Protein AF-A0AAE4Q6X5-F1 (afdb_monomer)

Foldseek 3Di:
DALQVVCQVPDDAQAPEAEAEALCDDCGDPVNVVVNHHHHNYYHYHYDLVSVLVVLCVVCVVPPVVSVQCNVCVVVVPVVSNPD

Structure (mmCIF, N/CA/C/O backbone):
data_AF-A0AAE4Q6X5-F1
#
_entry.id   AF-A0AAE4Q6X5-F1
#
loop_
_atom_site.group_PDB
_atom_site.id
_atom_site.type_symbol
_atom_site.label_atom_id
_atom_site.label_alt_id
_atom_site.label_comp_id
_atom_site.label_asym_id
_atom_site.label_entity_id
_atom_site.label_seq_id
_atom_site.pdbx_PDB_ins_code
_atom_site.Cartn_x
_atom_site.Cartn_y
_atom_site.Cartn_z
_atom_site.occupancy
_atom_site.B_iso_or_equiv
_atom_site.auth_seq_id
_atom_site.auth_comp_id
_atom_site.auth_asym_id
_atom_site.auth_atom_id
_atom_site.pdbx_PDB_model_num
ATOM 1 N N . GLN A 1 1 ? 0.389 -8.375 27.940 1.00 70.50 1 GLN A N 1
ATOM 2 C CA . GLN A 1 1 ? -0.515 -7.557 27.111 1.00 70.50 1 GLN A CA 1
ATOM 3 C C . GLN A 1 1 ? 0.080 -7.508 25.714 1.00 70.50 1 GLN A C 1
ATOM 5 O O . GLN A 1 1 ? 1.274 -7.242 25.604 1.00 70.50 1 GLN A O 1
ATOM 10 N N . THR A 1 2 ? -0.680 -7.871 24.681 1.00 87.50 2 THR A N 1
ATOM 11 C CA . THR A 1 2 ? -0.236 -7.750 23.282 1.00 87.50 2 THR A CA 1
ATOM 12 C C . THR A 1 2 ? -0.535 -6.347 22.747 1.00 87.50 2 THR A C 1
ATOM 14 O O . THR A 1 2 ? -1.313 -5.603 23.343 1.00 87.50 2 THR A O 1
ATOM 17 N N . LEU A 1 3 ? 0.069 -5.967 21.617 1.00 86.19 3 LEU A N 1
ATOM 18 C CA . LEU A 1 3 ? -0.247 -4.693 20.962 1.00 86.19 3 LEU A CA 1
ATOM 19 C C . LEU A 1 3 ? -1.720 -4.627 20.514 1.00 86.19 3 LEU A C 1
ATOM 21 O O . LEU A 1 3 ? -2.350 -3.585 20.662 1.00 86.19 3 LEU A O 1
ATOM 25 N N . SER A 1 4 ? -2.281 -5.742 20.034 1.00 86.19 4 SER A N 1
ATOM 26 C CA . SER A 1 4 ? -3.697 -5.823 19.649 1.00 86.19 4 SER A CA 1
ATOM 27 C C . SER A 1 4 ? -4.630 -5.618 20.851 1.00 86.19 4 SER A C 1
ATOM 29 O O . SER A 1 4 ? -5.628 -4.901 20.734 1.00 86.19 4 SER A O 1
ATOM 31 N N . ASP A 1 5 ? -4.269 -6.159 22.025 1.00 87.50 5 ASP A N 1
ATOM 32 C CA . ASP A 1 5 ? -5.022 -5.939 23.270 1.00 87.50 5 ASP A CA 1
ATOM 33 C C . ASP A 1 5 ? -5.016 -4.458 23.656 1.00 87.50 5 ASP A C 1
ATOM 35 O O . ASP A 1 5 ? -6.072 -3.880 23.891 1.00 87.50 5 ASP A O 1
ATOM 39 N N . TYR A 1 6 ? -3.835 -3.829 23.654 1.00 89.81 6 TYR A N 1
ATOM 40 C CA . TYR A 1 6 ? -3.688 -2.405 23.963 1.00 89.81 6 TYR A CA 1
ATOM 41 C C . TYR A 1 6 ? -4.506 -1.537 22.999 1.00 89.81 6 TYR A C 1
ATOM 43 O O . TYR A 1 6 ? -5.254 -0.657 23.423 1.00 89.81 6 TYR A O 1
ATOM 51 N N . LEU A 1 7 ? -4.406 -1.800 21.693 1.00 88.38 7 LEU A N 1
ATOM 52 C CA . LEU A 1 7 ? -5.159 -1.046 20.695 1.00 88.38 7 LEU A CA 1
ATOM 53 C C . LEU A 1 7 ? -6.667 -1.219 20.880 1.00 88.38 7 LEU A C 1
ATOM 55 O O . LEU A 1 7 ? -7.392 -0.237 20.793 1.00 88.38 7 LEU A O 1
ATOM 59 N N . SER A 1 8 ? -7.133 -2.430 21.184 1.00 85.56 8 SER A N 1
ATOM 60 C CA . SER A 1 8 ? -8.555 -2.703 21.421 1.00 85.56 8 SER A CA 1
ATOM 61 C C . SER A 1 8 ? -9.086 -2.090 22.721 1.00 85.56 8 SER A C 1
ATOM 63 O O . SER A 1 8 ? -10.275 -1.793 22.808 1.00 85.56 8 SER A O 1
ATOM 65 N N . GLU A 1 9 ? -8.231 -1.932 23.732 1.00 90.69 9 GLU A N 1
ATOM 66 C CA . GLU A 1 9 ? -8.576 -1.354 25.035 1.00 90.69 9 GLU A CA 1
ATOM 67 C C . GLU A 1 9 ? -8.613 0.180 24.996 1.00 90.69 9 GLU A C 1
ATOM 69 O O . GLU A 1 9 ? -9.484 0.798 25.608 1.00 90.69 9 GLU A O 1
ATOM 74 N N . HIS A 1 10 ? -7.693 0.798 24.252 1.00 90.94 10 HIS A N 1
ATOM 75 C CA . HIS A 1 10 ? -7.515 2.251 24.240 1.00 90.94 10 HIS A CA 1
ATOM 76 C C . HIS A 1 10 ? -8.118 2.954 23.020 1.00 90.94 10 HIS A C 1
ATOM 78 O O . HIS A 1 10 ? -8.343 4.165 23.073 1.00 90.94 10 HIS A O 1
ATOM 84 N N . TYR A 1 11 ? -8.397 2.227 21.936 1.00 89.31 11 TYR A N 1
ATOM 85 C CA . TYR A 1 11 ? -8.933 2.790 20.701 1.00 89.31 11 TYR A CA 1
ATOM 86 C C . TYR A 1 11 ? -10.134 1.986 20.198 1.00 89.31 11 TYR A C 1
ATOM 88 O O . TYR A 1 11 ? -10.055 0.785 19.943 1.00 89.31 11 TYR A O 1
ATOM 96 N N . ASP A 1 12 ? -11.252 2.672 19.968 1.00 89.56 12 ASP A N 1
ATOM 97 C CA . ASP A 1 12 ? -12.387 2.087 19.261 1.00 89.56 12 ASP A CA 1
ATOM 98 C C . ASP A 1 12 ? -12.221 2.283 17.751 1.00 89.56 12 ASP A C 1
ATOM 100 O O . ASP A 1 12 ? -12.590 3.314 17.192 1.00 89.56 12 ASP A O 1
ATOM 104 N N . LEU A 1 13 ? -11.627 1.292 17.086 1.00 91.25 13 LEU A N 1
ATOM 105 C CA . LEU A 1 13 ? -11.389 1.337 15.643 1.00 91.25 13 LEU A CA 1
ATOM 106 C C . LEU A 1 13 ? -12.519 0.682 14.830 1.00 91.25 13 LEU A C 1
ATOM 108 O O . LEU A 1 13 ? -12.402 0.577 13.609 1.00 91.25 13 LEU A O 1
ATOM 112 N N . ARG A 1 14 ? -13.633 0.272 15.458 1.00 91.88 14 ARG A N 1
ATOM 113 C CA . ARG A 1 14 ? -14.706 -0.513 14.809 1.00 91.88 14 ARG A CA 1
ATOM 114 C C . ARG A 1 14 ? -15.368 0.167 13.613 1.00 91.88 14 ARG A C 1
ATOM 116 O O . ARG A 1 14 ? -15.871 -0.541 12.754 1.00 91.88 14 ARG A O 1
ATOM 123 N N . GLU A 1 15 ? -15.322 1.496 13.531 1.00 95.56 15 GLU A N 1
ATOM 124 C CA . GLU A 1 15 ? -15.825 2.285 12.392 1.00 95.56 15 GLU A CA 1
ATOM 125 C C . GLU A 1 15 ? -14.703 2.892 11.529 1.00 95.56 15 GLU A C 1
ATOM 127 O O . GLU A 1 15 ? -14.945 3.691 10.621 1.00 95.56 15 GLU A O 1
ATOM 132 N N . THR A 1 16 ? -13.459 2.486 11.780 1.00 94.81 16 THR A N 1
ATOM 133 C CA . THR A 1 16 ? -12.260 3.041 11.151 1.00 94.81 16 THR A CA 1
ATOM 134 C C . THR A 1 16 ? -11.831 2.217 9.939 1.00 94.81 16 THR A C 1
ATOM 136 O O . THR A 1 16 ? -11.804 0.983 9.968 1.00 94.81 16 THR A O 1
ATOM 139 N N . LEU A 1 17 ? -11.466 2.922 8.864 1.00 96.19 17 LEU A N 1
ATOM 140 C CA . LEU A 1 17 ? -10.689 2.376 7.752 1.00 96.19 17 LEU A CA 1
ATOM 141 C C . LEU A 1 17 ? -9.200 2.524 8.073 1.00 96.19 17 LEU A C 1
ATOM 143 O O . LEU A 1 17 ? -8.715 3.640 8.254 1.00 96.19 17 LEU A O 1
ATOM 147 N N . ILE A 1 18 ? -8.485 1.406 8.112 1.00 94.31 18 ILE A N 1
ATOM 148 C CA . ILE A 1 18 ? -7.038 1.367 8.318 1.00 94.31 18 ILE A CA 1
ATOM 149 C C . ILE A 1 18 ? -6.369 1.150 6.963 1.00 94.31 18 ILE A C 1
ATOM 151 O O . ILE A 1 18 ? -6.644 0.159 6.291 1.00 94.31 18 ILE A O 1
ATOM 155 N N . ILE A 1 19 ? -5.480 2.068 6.581 1.00 95.25 19 ILE A N 1
ATOM 156 C CA . ILE A 1 19 ? -4.683 1.985 5.353 1.00 95.25 19 ILE A CA 1
ATOM 157 C C . ILE A 1 19 ? -3.229 1.748 5.754 1.00 95.25 19 ILE A C 1
ATOM 159 O O . ILE A 1 19 ? -2.589 2.634 6.319 1.00 95.25 19 ILE A O 1
ATOM 163 N N . ALA A 1 20 ? -2.703 0.560 5.463 1.00 93.88 20 ALA A N 1
ATOM 164 C CA . ALA A 1 20 ? -1.287 0.255 5.622 1.00 93.88 20 ALA A CA 1
ATOM 165 C C . ALA A 1 20 ? -0.567 0.407 4.284 1.00 93.88 20 ALA A C 1
ATOM 167 O O . ALA A 1 20 ? -0.941 -0.213 3.289 1.00 93.88 20 ALA A O 1
ATOM 168 N N . ASN A 1 21 ? 0.490 1.215 4.275 1.00 93.75 21 ASN A N 1
ATOM 169 C CA . ASN A 1 21 ? 1.394 1.338 3.143 1.00 93.75 21 ASN A CA 1
ATOM 170 C C . ASN A 1 21 ? 2.738 0.702 3.505 1.00 93.75 21 ASN A C 1
ATOM 172 O O . ASN A 1 21 ? 3.274 0.969 4.579 1.00 93.75 21 ASN A O 1
ATOM 176 N N . SER A 1 22 ? 3.244 -0.179 2.649 1.00 93.75 22 SER A N 1
ATOM 177 C CA . SER A 1 22 ? 4.400 -1.020 2.961 1.00 93.75 22 SER A CA 1
ATOM 178 C C . SER A 1 22 ? 5.299 -1.216 1.746 1.00 93.75 22 SER A C 1
ATOM 180 O O . SER A 1 22 ? 4.838 -1.209 0.609 1.00 93.75 22 SER A O 1
ATOM 182 N N . ASP A 1 23 ? 6.580 -1.460 1.999 1.00 90.94 23 ASP A N 1
ATOM 183 C CA . ASP A 1 23 ? 7.557 -1.846 0.984 1.00 90.94 23 ASP A CA 1
ATOM 184 C C . ASP A 1 23 ? 7.427 -3.308 0.510 1.00 90.94 23 ASP A C 1
ATOM 186 O O . ASP A 1 23 ? 8.081 -3.706 -0.460 1.00 90.94 23 ASP A O 1
ATOM 190 N N . GLY A 1 24 ? 6.585 -4.111 1.174 1.00 87.00 24 GLY A N 1
ATOM 191 C CA . GLY A 1 24 ? 6.416 -5.541 0.913 1.00 87.00 24 GLY A CA 1
ATOM 192 C C . GLY A 1 24 ? 7.622 -6.394 1.315 1.00 87.00 24 GLY A C 1
ATOM 193 O O . GLY A 1 24 ? 7.781 -7.504 0.802 1.00 87.00 24 GLY A O 1
ATOM 194 N N . GLY A 1 25 ? 8.503 -5.875 2.174 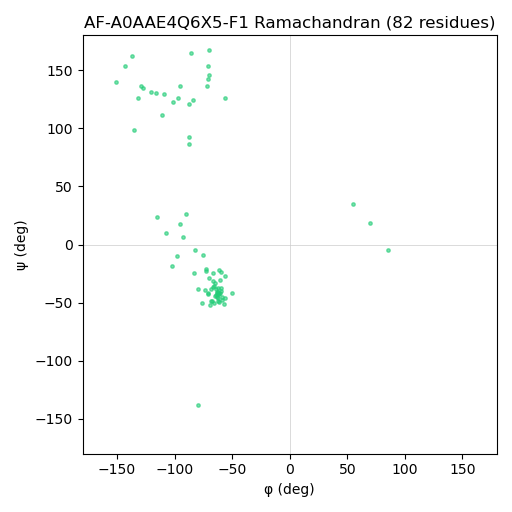1.00 88.38 25 GLY A N 1
ATOM 195 C CA . GLY A 1 25 ? 9.651 -6.596 2.707 1.00 88.38 25 GLY A CA 1
ATOM 196 C C . GLY A 1 25 ? 9.264 -7.702 3.693 1.00 88.38 25 GLY A C 1
ATOM 197 O O . GLY A 1 25 ? 8.138 -7.774 4.182 1.00 88.38 25 GLY A O 1
ATOM 198 N N . SER A 1 26 ? 10.234 -8.562 4.013 1.00 91.44 26 SER A N 1
ATOM 199 C CA . SER A 1 26 ? 10.063 -9.618 5.021 1.00 91.44 26 SER A CA 1
ATOM 200 C C . SER A 1 26 ? 9.644 -9.020 6.366 1.00 91.44 26 SER A C 1
ATOM 202 O O . SER A 1 26 ? 10.320 -8.126 6.880 1.00 91.44 26 SER A O 1
ATOM 204 N N . GLY A 1 27 ? 8.538 -9.506 6.928 1.00 89.81 27 GLY A N 1
ATOM 205 C CA . GLY A 1 27 ? 7.955 -8.982 8.167 1.00 89.81 27 GLY A CA 1
ATOM 206 C C . GLY A 1 27 ? 7.013 -7.788 7.978 1.00 89.81 27 GLY A C 1
ATOM 207 O O . GLY A 1 27 ? 6.386 -7.364 8.947 1.00 89.81 27 GLY A O 1
ATOM 208 N N . TYR A 1 28 ? 6.876 -7.282 6.752 1.00 92.00 28 TYR A N 1
ATOM 209 C CA . TYR A 1 28 ? 5.967 -6.198 6.374 1.00 92.00 28 TYR A CA 1
ATOM 210 C C . TYR A 1 28 ? 4.880 -6.680 5.404 1.00 92.00 28 TYR A C 1
ATOM 212 O O . TYR A 1 28 ? 4.285 -5.906 4.653 1.00 92.00 28 TYR A O 1
ATOM 220 N N . GLU A 1 29 ? 4.586 -7.976 5.414 1.00 93.19 29 GLU A N 1
ATOM 221 C CA . GLU A 1 29 ? 3.471 -8.530 4.664 1.00 93.19 29 GLU A CA 1
ATOM 222 C C . GLU A 1 29 ? 2.135 -8.116 5.300 1.00 93.19 29 GLU A C 1
ATOM 224 O O . GLU A 1 29 ? 2.040 -7.878 6.506 1.00 93.19 29 GLU A O 1
ATOM 229 N N . SER A 1 30 ? 1.073 -8.061 4.496 1.00 94.19 30 SER A N 1
ATOM 230 C CA . SER A 1 30 ? -0.259 -7.620 4.937 1.00 94.19 30 SER A CA 1
ATOM 231 C C . SER A 1 30 ? -0.749 -8.326 6.212 1.00 94.19 30 SER A C 1
ATOM 233 O O . SER A 1 30 ? -1.227 -7.674 7.139 1.00 94.19 30 SER A O 1
ATOM 235 N N . ASN A 1 31 ? -0.531 -9.639 6.323 1.00 92.88 31 ASN A N 1
ATOM 236 C CA . ASN A 1 31 ? -0.938 -10.413 7.496 1.00 92.88 31 ASN A CA 1
ATOM 237 C C . ASN A 1 31 ? -0.169 -10.045 8.779 1.00 92.88 31 ASN A C 1
ATOM 239 O O . ASN A 1 31 ? -0.685 -10.266 9.871 1.00 92.88 31 ASN A O 1
ATOM 243 N N . ARG A 1 32 ? 1.050 -9.495 8.682 1.00 92.94 32 ARG A N 1
ATOM 244 C CA . ARG A 1 32 ? 1.829 -9.040 9.848 1.00 92.94 32 ARG A CA 1
ATOM 245 C C . ARG A 1 32 ? 1.224 -7.795 10.463 1.00 92.94 32 ARG A C 1
ATOM 247 O O .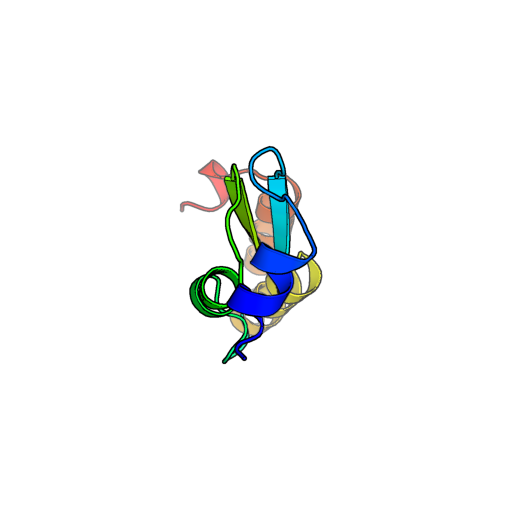 ARG A 1 32 ? 1.120 -7.711 11.683 1.00 92.94 32 ARG A O 1
ATOM 254 N N . PHE A 1 33 ? 0.799 -6.865 9.614 1.00 91.94 33 PHE A N 1
ATOM 255 C CA . PHE A 1 33 ? 0.068 -5.683 10.044 1.00 91.94 33 PHE A CA 1
ATOM 256 C C . PHE A 1 33 ? -1.290 -6.072 10.609 1.00 91.94 33 PHE A C 1
ATOM 258 O O . PHE A 1 33 ? -1.608 -5.682 11.723 1.00 91.94 33 PHE A O 1
ATOM 265 N N . GLU A 1 34 ? -2.066 -6.876 9.884 1.00 92.44 34 GLU A N 1
ATOM 266 C CA . GLU A 1 34 ? -3.412 -7.250 10.318 1.00 92.44 34 GLU A CA 1
ATOM 267 C C . GLU A 1 34 ? -3.409 -7.985 11.668 1.00 92.44 34 GLU A C 1
ATOM 269 O O . GLU A 1 34 ? -4.243 -7.700 12.522 1.00 92.44 34 GLU A O 1
ATOM 274 N N . ALA A 1 35 ? -2.412 -8.844 11.916 1.00 91.50 35 ALA A N 1
ATOM 275 C CA . ALA A 1 35 ? -2.277 -9.593 13.167 1.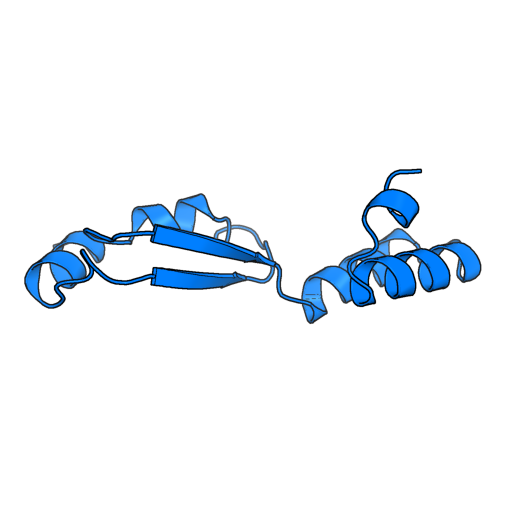00 91.50 35 ALA A CA 1
ATOM 276 C C . ALA A 1 35 ? -2.095 -8.721 14.423 1.00 91.50 35 ALA A C 1
ATOM 278 O O . ALA A 1 35 ? -2.344 -9.197 15.531 1.00 91.50 35 ALA A O 1
ATOM 279 N N . ILE A 1 36 ? -1.637 -7.474 14.276 1.00 89.88 36 ILE A N 1
ATOM 280 C CA . ILE A 1 36 ? -1.498 -6.541 15.403 1.00 89.88 36 ILE A CA 1
ATOM 281 C C . ILE A 1 36 ? -2.680 -5.582 15.528 1.00 89.88 36 ILE A C 1
ATOM 283 O O . ILE A 1 36 ? -2.766 -4.868 16.527 1.00 89.88 36 ILE A O 1
ATOM 287 N N . LEU A 1 37 ? -3.580 -5.547 14.542 1.00 89.19 37 LEU A N 1
ATOM 288 C CA . LEU A 1 37 ? -4.766 -4.708 14.612 1.00 89.19 37 LEU A CA 1
ATOM 289 C C . LEU A 1 37 ? -5.734 -5.272 15.659 1.00 89.19 37 LEU A C 1
ATOM 291 O O . LEU A 1 37 ? -5.823 -6.479 15.885 1.00 89.19 37 LEU A O 1
ATOM 295 N N . GLY A 1 38 ? -6.433 -4.366 16.341 1.00 86.25 38 GLY A N 1
ATOM 296 C CA . GLY A 1 38 ? -7.554 -4.708 17.210 1.00 86.25 38 GLY A CA 1
ATOM 297 C C . GLY A 1 38 ? -8.830 -4.939 16.400 1.00 86.25 38 GLY A C 1
ATOM 298 O O . GLY A 1 38 ? -8.817 -5.522 15.320 1.00 86.25 38 GLY A O 1
ATOM 299 N N . ARG A 1 39 ? -9.962 -4.429 16.888 1.00 90.38 39 ARG A N 1
ATOM 300 C CA . ARG A 1 39 ? -11.240 -4.460 16.153 1.00 90.38 39 ARG A CA 1
ATOM 301 C C . ARG A 1 39 ? -11.332 -3.295 15.171 1.00 90.38 39 ARG A C 1
ATOM 303 O O . ARG A 1 39 ? -11.273 -2.159 15.619 1.00 90.38 39 ARG A O 1
ATOM 310 N N . TYR A 1 40 ? -11.553 -3.553 13.882 1.00 93.81 40 TYR A N 1
ATOM 311 C CA . TYR A 1 40 ? -11.670 -2.514 12.848 1.00 93.81 40 TYR A CA 1
ATOM 312 C C . TYR A 1 40 ? -12.821 -2.761 11.867 1.00 93.81 40 TYR A C 1
ATOM 314 O O . TYR A 1 40 ? -13.306 -3.885 11.752 1.00 93.81 40 TYR A O 1
ATOM 322 N N . ARG A 1 41 ? -13.239 -1.715 11.136 1.00 95.44 41 ARG A N 1
ATOM 323 C CA . ARG A 1 41 ? -14.256 -1.847 10.077 1.00 95.44 41 ARG A CA 1
ATOM 324 C C . ARG A 1 41 ? -13.685 -2.473 8.817 1.00 95.44 41 ARG A C 1
ATOM 326 O O . ARG A 1 41 ? -14.279 -3.364 8.219 1.00 95.44 41 ARG A O 1
ATOM 333 N N . ARG A 1 42 ? -12.565 -1.916 8.357 1.00 96.56 42 ARG A N 1
ATOM 334 C CA . ARG A 1 42 ? -11.920 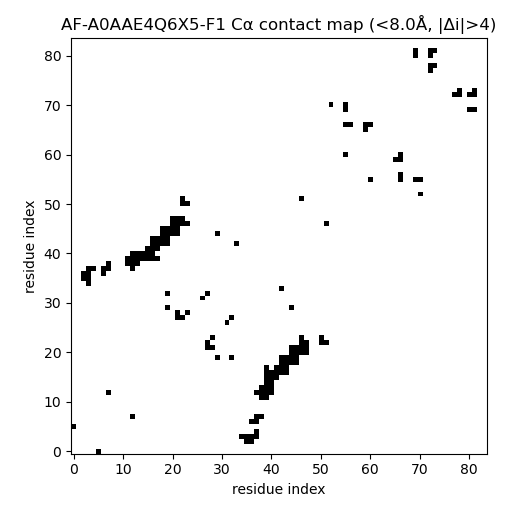-2.299 7.104 1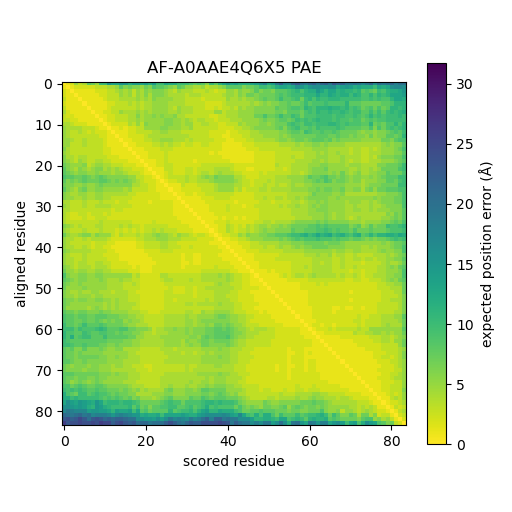.00 96.56 42 ARG A CA 1
ATOM 335 C C . ARG A 1 42 ? -10.425 -2.055 7.194 1.00 96.56 42 ARG A C 1
ATOM 337 O O . ARG A 1 42 ? -9.993 -1.031 7.718 1.00 96.56 42 ARG A O 1
ATOM 344 N N . TYR A 1 43 ? -9.670 -2.991 6.646 1.00 96.12 43 TYR A N 1
ATOM 345 C CA . TYR A 1 43 ? -8.231 -2.910 6.509 1.00 96.12 43 TYR A CA 1
ATOM 346 C C . TYR A 1 43 ? -7.878 -3.006 5.028 1.00 96.12 43 TYR A C 1
ATOM 348 O O . TYR A 1 43 ? -8.391 -3.866 4.311 1.00 96.12 43 TYR A O 1
ATOM 356 N N . GLU A 1 44 ? -7.043 -2.085 4.564 1.00 96.69 44 GLU A N 1
ATOM 357 C CA . GLU A 1 44 ? -6.508 -2.086 3.213 1.00 96.69 44 GLU A CA 1
ATOM 358 C C . GLU A 1 44 ? -4.989 -1.989 3.269 1.00 96.69 44 GLU A C 1
ATOM 360 O O . GLU A 1 44 ? -4.417 -1.175 3.998 1.00 96.69 44 GLU A O 1
ATOM 365 N N . TYR A 1 45 ? -4.338 -2.829 2.475 1.00 95.94 45 TYR A N 1
ATOM 366 C CA . TYR A 1 45 ? -2.893 -2.893 2.367 1.00 95.94 45 TYR A CA 1
ATOM 367 C C . TYR A 1 45 ? -2.469 -2.509 0.955 1.00 95.94 45 TYR A C 1
ATOM 369 O O . TYR A 1 45 ? -2.968 -3.063 -0.025 1.00 95.94 45 TYR A O 1
ATOM 377 N N . TYR A 1 46 ? -1.511 -1.594 0.862 1.00 94.38 46 TYR A N 1
ATOM 378 C CA . TYR A 1 46 ? -0.968 -1.110 -0.396 1.00 94.38 46 TYR A CA 1
ATOM 379 C C . TYR A 1 46 ? 0.552 -1.182 -0.375 1.00 94.38 46 TYR A C 1
ATOM 381 O O . TYR A 1 46 ? 1.191 -0.747 0.583 1.00 94.38 46 TYR A O 1
ATOM 389 N N . LEU A 1 47 ? 1.135 -1.655 -1.474 1.00 92.50 47 LEU A N 1
ATOM 390 C CA . LEU A 1 47 ? 2.564 -1.490 -1.694 1.00 92.50 47 LEU A CA 1
ATOM 391 C C . LEU A 1 47 ? 2.866 -0.028 -2.019 1.00 92.50 47 LEU A C 1
ATOM 393 O O . LEU A 1 47 ? 2.145 0.608 -2.795 1.00 92.50 47 LEU A O 1
ATOM 397 N N . ASP A 1 48 ? 3.924 0.521 -1.436 1.00 91.88 48 ASP A N 1
ATOM 398 C CA . ASP A 1 48 ? 4.315 1.888 -1.732 1.00 91.88 48 ASP A CA 1
ATOM 399 C C . ASP A 1 48 ? 4.895 2.009 -3.145 1.00 91.88 48 ASP A C 1
ATOM 401 O O . ASP A 1 48 ? 5.610 1.143 -3.666 1.00 91.88 48 ASP A O 1
ATOM 405 N N . SER A 1 49 ? 4.570 3.132 -3.784 1.00 91.50 49 SER A N 1
ATOM 406 C CA . SER A 1 49 ? 4.942 3.375 -5.175 1.00 91.50 49 SER A CA 1
ATOM 407 C C . SER A 1 49 ? 6.457 3.380 -5.398 1.00 91.50 49 SER A C 1
ATOM 409 O O . SER A 1 49 ? 6.908 2.980 -6.471 1.00 91.50 49 SER A O 1
ATOM 411 N N . TYR A 1 50 ? 7.262 3.784 -4.412 1.00 92.50 50 TYR A N 1
ATOM 412 C CA . TYR A 1 50 ? 8.713 3.815 -4.558 1.00 92.50 50 TYR A CA 1
ATOM 413 C C . TYR A 1 50 ? 9.274 2.395 -4.659 1.00 92.50 50 TYR A C 1
ATOM 415 O O . TYR A 1 50 ? 10.025 2.105 -5.597 1.00 92.50 50 TYR A O 1
ATOM 423 N N . HIS A 1 51 ? 8.871 1.488 -3.767 1.00 92.75 51 HIS A N 1
ATOM 424 C CA . HIS A 1 51 ? 9.345 0.106 -3.781 1.00 92.75 51 HIS A CA 1
ATOM 425 C C . HIS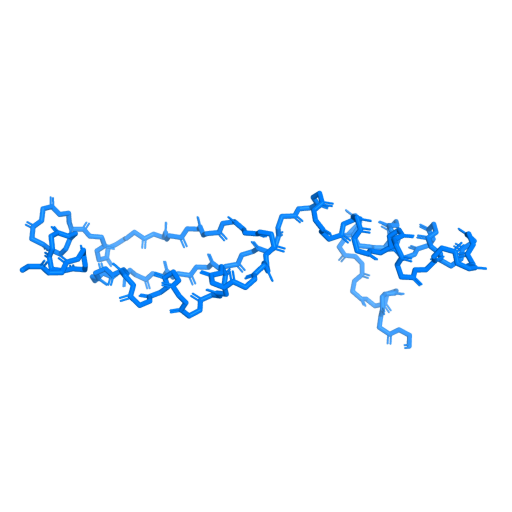 A 1 51 ? 8.832 -0.673 -4.989 1.00 92.75 51 HIS A C 1
ATOM 427 O O . HIS A 1 51 ? 9.619 -1.388 -5.616 1.00 92.75 51 HIS A O 1
ATOM 433 N N . VAL A 1 52 ? 7.580 -0.455 -5.405 1.00 93.19 52 VAL A N 1
ATOM 434 C CA . VAL A 1 52 ? 7.052 -1.012 -6.663 1.00 93.19 52 VAL A CA 1
ATOM 435 C C . VAL A 1 52 ? 7.920 -0.575 -7.848 1.00 93.19 52 VAL A C 1
ATOM 437 O O . VAL A 1 52 ? 8.429 -1.406 -8.604 1.00 93.19 52 VAL A O 1
ATOM 440 N N . MET A 1 53 ? 8.180 0.727 -7.981 1.00 94.56 53 MET A N 1
ATOM 441 C CA . MET A 1 53 ? 8.983 1.267 -9.082 1.00 94.56 53 MET A CA 1
ATOM 442 C C . MET A 1 53 ? 10.442 0.803 -9.025 1.00 94.56 53 MET A C 1
ATOM 444 O O . MET A 1 53 ? 11.049 0.556 -10.071 1.00 94.56 53 MET A O 1
ATOM 448 N N . ARG A 1 54 ? 11.013 0.660 -7.825 1.00 95.12 54 ARG A N 1
ATOM 449 C CA . ARG A 1 54 ? 12.363 0.123 -7.614 1.00 95.12 54 ARG A CA 1
ATOM 450 C C . ARG A 1 54 ? 12.450 -1.339 -8.052 1.00 95.12 54 ARG A C 1
ATOM 452 O O . ARG A 1 54 ? 13.407 -1.692 -8.742 1.00 95.12 54 ARG A O 1
ATOM 459 N N . GLN A 1 55 ? 11.457 -2.167 -7.720 1.00 93.19 55 GLN A N 1
ATOM 460 C CA . GLN A 1 55 ? 11.411 -3.563 -8.162 1.00 93.19 55 GLN A CA 1
ATOM 461 C C . GLN A 1 55 ? 11.303 -3.682 -9.684 1.00 93.19 55 GLN A C 1
ATOM 463 O O . GLN A 1 55 ? 12.059 -4.451 -10.278 1.00 93.19 55 GLN A O 1
ATOM 468 N N . ILE A 1 56 ? 10.429 -2.897 -10.325 1.00 94.06 56 ILE A N 1
ATOM 469 C CA .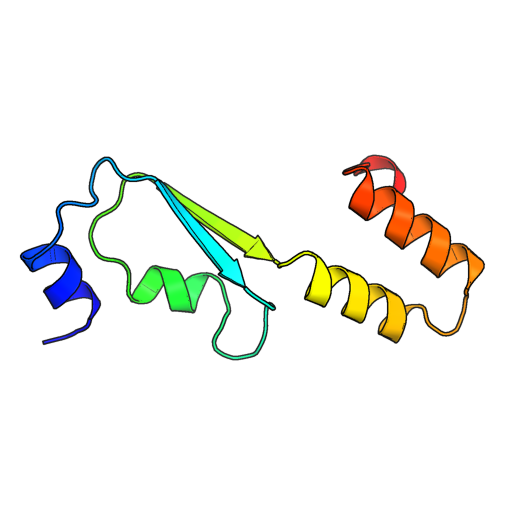 ILE A 1 56 ? 10.304 -2.875 -11.792 1.00 94.06 56 ILE A CA 1
ATOM 470 C C . ILE A 1 56 ? 11.641 -2.476 -12.429 1.00 94.06 56 ILE A C 1
ATOM 472 O O . ILE A 1 56 ? 12.108 -3.126 -13.367 1.00 94.06 56 ILE A O 1
ATOM 476 N N . THR A 1 57 ? 12.305 -1.444 -11.892 1.00 94.75 57 THR A N 1
ATOM 477 C CA . THR A 1 57 ? 13.600 -1.000 -12.422 1.00 94.75 57 THR A CA 1
ATOM 478 C C . THR A 1 57 ? 14.692 -2.060 -12.286 1.00 94.75 57 THR A C 1
ATOM 480 O O . THR A 1 57 ? 15.480 -2.254 -13.213 1.00 94.75 57 THR A O 1
ATOM 483 N N . GLY A 1 58 ? 14.747 -2.743 -11.142 1.00 95.56 58 GLY A N 1
ATOM 484 C CA . GLY A 1 58 ? 15.729 -3.795 -10.896 1.00 95.56 58 GLY A CA 1
ATOM 485 C C . GLY A 1 58 ? 15.497 -5.024 -11.774 1.00 95.56 58 GLY A C 1
ATOM 486 O O . GLY A 1 58 ? 16.423 -5.492 -12.429 1.00 95.56 58 GLY A O 1
ATOM 487 N N . LYS A 1 59 ? 14.254 -5.520 -11.833 1.00 94.38 59 LYS A N 1
ATOM 488 C CA . LYS A 1 59 ? 13.913 -6.763 -12.544 1.00 94.38 59 LYS A CA 1
ATOM 489 C C . LYS A 1 59 ? 13.933 -6.608 -14.061 1.00 94.38 59 LYS A C 1
ATOM 491 O O . LYS A 1 59 ? 14.413 -7.502 -14.744 1.00 94.38 59 LYS A O 1
ATOM 496 N N . LEU A 1 60 ? 13.468 -5.476 -14.591 1.00 95.00 60 LEU A N 1
ATOM 497 C CA . LEU A 1 60 ? 13.438 -5.207 -16.037 1.00 95.00 60 LEU A CA 1
ATOM 498 C C . LEU A 1 60 ? 14.662 -4.421 -16.524 1.00 95.00 60 LEU A C 1
ATOM 500 O O . LEU A 1 60 ? 14.639 -3.835 -17.603 1.00 95.00 60 LEU A O 1
ATOM 504 N N . GLY A 1 61 ? 15.748 -4.387 -15.745 1.00 92.06 61 GLY A N 1
ATOM 505 C CA . GLY A 1 61 ? 16.962 -3.647 -16.105 1.00 92.06 61 GLY A CA 1
ATOM 506 C C . GLY A 1 61 ? 17.558 -4.047 -17.461 1.00 92.06 61 GLY A C 1
ATOM 507 O O . GLY A 1 61 ? 18.174 -3.207 -18.115 1.00 92.06 61 GLY A O 1
ATOM 508 N N . PHE A 1 62 ? 17.317 -5.289 -17.892 1.00 95.62 62 PHE A N 1
ATOM 509 C CA . PHE A 1 62 ? 17.779 -5.863 -19.157 1.00 95.62 62 PHE A CA 1
ATOM 510 C C . PHE A 1 62 ? 17.046 -5.327 -20.400 1.00 95.62 62 PHE A C 1
ATOM 512 O O . PHE A 1 62 ? 17.581 -5.422 -21.500 1.00 95.62 62 PHE A O 1
ATOM 519 N N . ASN A 1 63 ? 15.841 -4.761 -20.255 1.00 96.00 63 ASN A N 1
ATOM 520 C CA . ASN A 1 63 ? 15.068 -4.204 -21.366 1.00 96.00 63 ASN A CA 1
ATOM 521 C C . ASN A 1 63 ? 14.476 -2.848 -20.968 1.00 96.00 63 ASN A C 1
ATOM 523 O O . ASN A 1 63 ? 13.433 -2.760 -20.322 1.00 96.00 63 ASN A O 1
ATOM 527 N N . LYS A 1 64 ? 15.148 -1.771 -21.389 1.00 94.62 64 LYS A N 1
ATOM 528 C CA . LYS A 1 64 ? 14.772 -0.394 -21.041 1.00 94.62 64 LYS A CA 1
ATOM 529 C C . LYS A 1 64 ? 13.442 0.052 -21.639 1.00 94.62 64 LYS A C 1
ATOM 531 O O . LYS A 1 64 ? 12.746 0.829 -20.991 1.00 94.62 64 LYS A O 1
ATOM 536 N N . SER A 1 65 ? 13.079 -0.449 -22.820 1.00 94.75 65 SER A N 1
ATOM 537 C CA . SER A 1 65 ? 11.794 -0.113 -23.440 1.00 94.75 65 SER A CA 1
ATOM 538 C C . SER A 1 65 ? 10.646 -0.735 -22.653 1.00 94.75 65 SER A C 1
ATOM 540 O O . SER A 1 65 ? 9.766 -0.020 -22.188 1.00 94.75 65 SER A O 1
ATOM 542 N N . LEU A 1 66 ? 10.718 -2.046 -22.401 1.00 93.06 66 LEU A N 1
ATOM 543 C CA . LEU A 1 66 ? 9.713 -2.758 -21.610 1.00 93.06 66 LEU A CA 1
ATOM 544 C C . LEU A 1 66 ? 9.619 -2.190 -20.187 1.00 93.06 66 LEU A C 1
ATOM 546 O O . LEU A 1 66 ? 8.533 -1.973 -19.660 1.00 93.06 66 LEU A O 1
ATOM 550 N N . GLN A 1 67 ? 10.764 -1.886 -19.573 1.00 95.25 67 GLN A N 1
ATOM 551 C CA . GLN A 1 67 ? 10.820 -1.217 -18.277 1.00 95.25 67 GLN A CA 1
ATOM 552 C C . GLN A 1 67 ? 10.062 0.116 -18.275 1.00 95.25 67 GLN A C 1
ATOM 554 O O . GLN A 1 67 ? 9.331 0.391 -17.324 1.00 95.25 67 GLN A O 1
ATOM 559 N N . ALA A 1 68 ? 10.253 0.955 -19.295 1.00 94.19 68 ALA A N 1
ATOM 560 C CA . ALA A 1 68 ? 9.561 2.234 -19.397 1.00 94.19 68 ALA A CA 1
ATOM 561 C C . ALA A 1 68 ? 8.047 2.040 -19.561 1.00 94.19 68 ALA A C 1
ATOM 563 O O . ALA A 1 68 ? 7.284 2.690 -18.846 1.00 94.19 68 ALA A O 1
ATOM 564 N N . GLU A 1 69 ? 7.624 1.111 -20.423 1.00 93.69 69 GLU A N 1
ATOM 565 C CA . GLU A 1 69 ? 6.206 0.812 -20.641 1.00 93.69 69 GLU A CA 1
ATOM 566 C C . GLU A 1 69 ? 5.515 0.312 -19.372 1.00 93.69 69 GLU A C 1
ATOM 568 O O . GLU A 1 69 ? 4.497 0.873 -18.970 1.00 93.69 69 GLU A O 1
ATOM 573 N N . VAL A 1 70 ? 6.102 -0.669 -18.678 1.00 93.88 70 VAL A N 1
ATOM 574 C CA . VAL A 1 70 ? 5.531 -1.216 -17.436 1.00 93.88 70 VAL A CA 1
ATOM 575 C C . VAL A 1 70 ? 5.454 -0.142 -16.351 1.00 93.88 70 VAL A C 1
ATOM 577 O O . VAL A 1 70 ? 4.433 -0.012 -15.680 1.00 93.88 70 VAL A O 1
ATOM 580 N N . ARG A 1 71 ? 6.498 0.685 -16.188 1.00 93.88 71 ARG A N 1
ATOM 581 C CA . ARG A 1 71 ? 6.468 1.806 -15.228 1.00 93.88 71 ARG A CA 1
ATOM 582 C C . ARG A 1 71 ? 5.344 2.791 -15.544 1.00 93.88 71 ARG A C 1
ATOM 584 O O . ARG A 1 71 ? 4.709 3.300 -14.622 1.00 93.88 71 ARG A O 1
ATOM 591 N N . GLN A 1 72 ? 5.117 3.080 -16.824 1.00 94.56 72 GLN A N 1
ATOM 592 C CA . GLN A 1 72 ? 4.084 4.015 -17.257 1.00 94.56 72 GLN A CA 1
ATOM 593 C C . GLN A 1 72 ? 2.681 3.434 -17.050 1.00 94.56 72 GLN A C 1
ATOM 595 O O . GLN A 1 72 ? 1.828 4.132 -16.506 1.00 94.56 72 GLN A O 1
ATOM 600 N N . ALA A 1 73 ? 2.477 2.157 -17.380 1.00 94.19 73 ALA A N 1
ATOM 601 C CA . ALA A 1 73 ? 1.215 1.455 -17.166 1.00 94.19 73 ALA A CA 1
ATOM 602 C C . ALA A 1 73 ? 0.854 1.370 -15.671 1.00 94.19 73 ALA A C 1
ATOM 604 O O . ALA A 1 73 ? -0.243 1.758 -15.276 1.00 94.19 73 ALA A O 1
ATOM 605 N N . VAL A 1 74 ? 1.812 1.000 -14.809 1.00 92.44 74 VAL A N 1
ATOM 606 C CA . VAL A 1 74 ? 1.608 0.975 -13.348 1.00 92.44 74 VAL A CA 1
ATOM 607 C C . VAL A 1 74 ? 1.286 2.368 -12.801 1.00 92.44 74 VAL A C 1
ATOM 609 O O . VAL A 1 74 ? 0.381 2.511 -11.984 1.00 92.44 74 VAL A O 1
ATOM 612 N N . LYS A 1 75 ? 1.984 3.418 -13.262 1.00 91.69 75 LYS A N 1
ATOM 613 C CA . LYS A 1 75 ? 1.712 4.802 -12.833 1.00 91.69 75 LYS A CA 1
ATOM 614 C C . LYS A 1 75 ? 0.324 5.289 -13.267 1.00 91.69 75 LYS A C 1
ATOM 616 O O . LYS A 1 75 ? -0.275 6.089 -12.555 1.00 91.69 75 LYS A O 1
ATOM 621 N N . ALA A 1 76 ? -0.160 4.835 -14.419 1.00 93.56 76 ALA A N 1
ATOM 622 C CA . ALA A 1 76 ? -1.483 5.163 -14.941 1.00 93.56 76 ALA A CA 1
ATOM 623 C C . ALA A 1 76 ? -2.608 4.295 -14.351 1.00 93.56 76 ALA A C 1
ATOM 625 O O . ALA A 1 76 ? -3.769 4.548 -14.654 1.00 93.56 76 ALA A O 1
ATOM 626 N N . TYR A 1 77 ? -2.276 3.295 -13.523 1.00 89.69 77 TYR A N 1
ATOM 627 C CA . TYR A 1 77 ? -3.215 2.267 -13.066 1.00 89.69 77 TYR A CA 1
ATOM 628 C C . TYR A 1 77 ?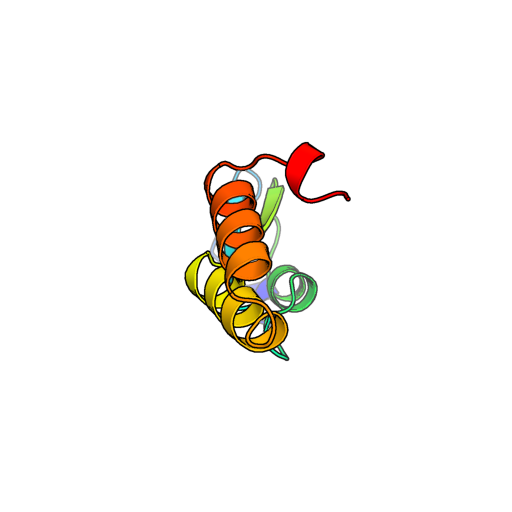 -3.911 1.540 -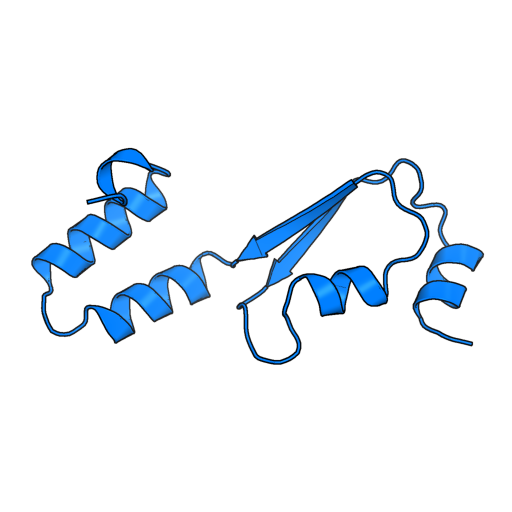14.240 1.00 89.69 77 TYR A C 1
ATOM 630 O O . TYR A 1 77 ? -5.076 1.159 -14.168 1.00 89.69 77 TYR A O 1
ATOM 638 N N . ASP A 1 78 ? -3.181 1.356 -15.342 1.00 91.81 78 ASP A N 1
ATOM 639 C CA . ASP A 1 78 ? -3.659 0.709 -16.564 1.00 91.81 78 ASP A CA 1
ATOM 640 C C . ASP A 1 78 ? -3.436 -0.808 -16.469 1.00 91.81 78 ASP A C 1
ATOM 642 O O . ASP A 1 78 ? -2.389 -1.339 -16.847 1.00 91.81 78 ASP A O 1
ATOM 646 N N . VAL A 1 79 ? -4.408 -1.499 -15.871 1.00 82.81 79 VAL A N 1
ATOM 647 C CA . VAL A 1 79 ? -4.317 -2.935 -15.564 1.00 82.81 79 VAL A CA 1
ATOM 648 C C . VAL A 1 79 ? -4.283 -3.790 -16.833 1.00 82.81 79 VAL A C 1
ATOM 650 O O . VAL A 1 79 ? -3.551 -4.781 -16.872 1.00 82.81 79 VAL A O 1
ATOM 653 N N . GLU A 1 80 ? -5.016 -3.405 -17.880 1.00 85.25 80 GLU A N 1
ATOM 654 C CA . GLU A 1 80 ? -5.049 -4.137 -19.155 1.00 85.25 80 GLU A CA 1
ATOM 655 C C . GLU A 1 80 ? -3.674 -4.136 -19.824 1.00 85.25 80 GLU A C 1
ATOM 657 O O . GLU A 1 80 ? -3.196 -5.166 -20.290 1.00 85.25 80 GLU A O 1
ATOM 662 N N . ARG A 1 81 ? -2.971 -3.002 -19.784 1.00 80.94 81 ARG A N 1
ATOM 663 C CA . ARG A 1 81 ? -1.630 -2.891 -20.363 1.00 80.94 81 ARG A CA 1
ATOM 664 C C . ARG A 1 81 ? -0.542 -3.622 -19.566 1.00 80.94 81 ARG A C 1
ATOM 666 O O . ARG A 1 81 ? 0.504 -3.944 -20.124 1.00 80.94 81 ARG A O 1
ATOM 673 N N . VAL A 1 82 ? -0.758 -3.875 -18.271 1.00 71.75 82 VAL A N 1
ATOM 674 C CA . VAL A 1 82 ? 0.173 -4.635 -17.409 1.00 71.75 82 VAL A CA 1
ATOM 675 C C . VAL A 1 82 ? -0.010 -6.151 -17.549 1.00 71.75 82 VAL A C 1
ATOM 677 O O . VAL A 1 82 ? 0.932 -6.895 -17.288 1.00 71.75 82 VAL A O 1
ATOM 680 N N . SER A 1 83 ? -1.192 -6.617 -17.958 1.00 65.38 83 SER A N 1
ATOM 681 C CA . SER A 1 83 ? -1.585 -8.036 -17.937 1.00 65.38 83 SER A CA 1
ATOM 682 C C . SER A 1 83 ? -1.251 -8.826 -19.216 1.00 65.38 83 SER A C 1
ATOM 684 O O . SER A 1 83 ? -1.900 -9.835 -19.480 1.00 65.38 83 SER A O 1
ATOM 686 N N . LEU A 1 84 ? -0.228 -8.391 -19.970 1.00 49.53 84 LEU A N 1
ATOM 687 C CA . LEU A 1 84 ? 0.299 -9.077 -21.166 1.00 49.53 84 LEU A CA 1
ATOM 688 C C . LEU A 1 84 ? 0.566 -10.576 -20.950 1.00 49.53 84 LEU A C 1
ATOM 690 O O . LEU A 1 84 ? 1.257 -10.919 -19.961 1.00 49.53 84 LEU A O 1
#

Radius of gyration: 17.38 Å; Cα contacts (8 Å, |Δi|>4): 86; chains: 1; bounding box: 34×16×51 Å

Organism: Streptococcus canis (NCBI:txid1329)

Secondary structure (DSSP, 8-state):
--HHHHHHHH--EEEEEEEEEE---TT-SHHHHHTT--SEEEEEEEE-HHHHHHHHHHHTTT-HHHHHHHHHHHHHT-HHHH--

Sequence (84 aa):
QTLSDYLSEHYDLRETLIIANSDGGSGYESNRFEAILGRYRRYEYYLDSYHVMRQITGKLGFNKSLQAEVRQAVKAYDVERVSL

Solvent-accessible surface area (backbone atoms only — not comparable to full-atom values): 4969 Å² total; per-residue (Å²): 136,54,68,22,55,52,42,47,74,77,42,90,32,56,86,36,78,45,79,48,72,30,74,64,47,94,85,46,40,65,66,56,57,55,71,44,49,48,58,58,58,43,80,45,74,39,73,34,70,68,45,54,52,50,49,47,50,64,73,33,60,91,40,65,65,62,34,50,51,49,54,51,25,62,75,68,68,36,60,76,78,65,67,117

pLDDT: mean 90.8, std 7.0, range [49.53, 96.69]

Mean predicted aligned error: 4.71 Å

Nearest PDB structures (foldseek):
  3mmn-assembly1_A  TM=4.019E-01  e=1.103E+00  Arabidopsis thaliana
  7yjm-assembly1_A  TM=3.406E-01  e=2.459E+00  Arabidopsis thaliana
  7yjo-assembly1_B  TM=3.014E-01  e=1.882E+00  Arabidopsis thaliana
  8iaj-assembly1_A  TM=3.029E-01  e=2.811E+00  Arabidopsis thaliana
  7bxr-assembly1_B  TM=3.152E-01  e=6.268E+00  Cupriavidus necator